Protein AF-A0A6H0CYT3-F1 (afdb_monomer_lite)

Structure (mmCIF, N/CA/C/O backbone):
data_AF-A0A6H0CYT3-F1
#
_entry.id   AF-A0A6H0CYT3-F1
#
loop_
_atom_site.group_PDB
_atom_site.id
_atom_site.type_symbol
_atom_site.label_atom_id
_atom_site.label_alt_id
_atom_site.label_comp_id
_atom_site.label_asym_id
_atom_site.label_entity_id
_atom_site.label_seq_id
_atom_site.pdbx_PDB_ins_code
_atom_site.Cartn_x
_atom_site.Cartn_y
_atom_site.Cartn_z
_atom_site.occupancy
_atom_site.B_iso_or_equiv
_atom_site.auth_seq_id
_atom_site.auth_comp_id
_atom_site.auth_asym_id
_atom_site.auth_atom_id
_atom_site.pdbx_PDB_model_num
ATOM 1 N N . MET A 1 1 ? -13.710 3.608 -1.129 1.00 55.31 1 MET A N 1
ATOM 2 C CA . MET A 1 1 ? -13.746 2.704 0.047 1.00 55.31 1 MET A CA 1
ATOM 3 C C . MET A 1 1 ? -13.601 3.454 1.363 1.00 55.31 1 MET A C 1
ATOM 5 O O . MET A 1 1 ? -14.484 3.293 2.189 1.00 55.31 1 MET A O 1
ATOM 9 N N . VAL A 1 2 ? -12.588 4.317 1.539 1.00 69.56 2 VAL A N 1
ATOM 10 C CA . VAL A 1 2 ? -12.391 5.104 2.779 1.00 69.56 2 VAL A CA 1
ATOM 11 C C . VAL A 1 2 ? -13.667 5.813 3.247 1.00 69.56 2 VAL A C 1
ATOM 13 O O . VAL A 1 2 ? -14.073 5.599 4.375 1.00 69.56 2 VAL A O 1
ATOM 16 N N . ALA A 1 3 ? -14.375 6.535 2.371 1.00 69.88 3 ALA A N 1
ATOM 17 C CA . ALA A 1 3 ? -15.603 7.249 2.747 1.00 69.88 3 ALA A CA 1
ATOM 18 C C . ALA A 1 3 ? -16.726 6.340 3.290 1.00 69.88 3 ALA A C 1
ATOM 20 O O . ALA A 1 3 ? -17.412 6.711 4.235 1.00 69.88 3 ALA A O 1
ATOM 21 N N . ILE A 1 4 ? -16.886 5.132 2.737 1.00 75.44 4 ILE A N 1
ATOM 22 C CA . ILE A 1 4 ? -17.900 4.164 3.193 1.00 75.44 4 ILE A CA 1
ATOM 23 C C . ILE A 1 4 ? -17.528 3.638 4.582 1.00 75.44 4 ILE A C 1
ATOM 25 O O . ILE A 1 4 ? -18.378 3.555 5.464 1.00 75.44 4 ILE A O 1
ATOM 29 N N . VAL A 1 5 ? -16.242 3.343 4.790 1.00 79.88 5 VAL A N 1
ATOM 30 C CA . VAL A 1 5 ? -15.712 2.904 6.087 1.00 79.88 5 VAL A CA 1
ATOM 31 C C . VAL A 1 5 ? -15.861 4.014 7.127 1.00 79.88 5 VAL A C 1
ATOM 33 O O . VAL A 1 5 ? -16.352 3.760 8.223 1.00 79.88 5 VAL A O 1
ATOM 36 N N . THR A 1 6 ? -15.519 5.256 6.782 1.00 79.31 6 THR A N 1
ATOM 37 C CA . THR A 1 6 ? -15.677 6.409 7.675 1.00 79.31 6 THR A CA 1
ATOM 38 C C . THR A 1 6 ? -17.146 6.632 8.038 1.00 79.31 6 THR A C 1
ATOM 40 O O . THR A 1 6 ? -17.454 6.787 9.217 1.00 79.31 6 THR A O 1
ATOM 43 N N . CYS A 1 7 ? -18.068 6.570 7.070 1.00 77.69 7 CYS A N 1
ATOM 44 C CA . CYS A 1 7 ? -19.504 6.676 7.339 1.00 77.69 7 CYS A CA 1
ATOM 45 C C . CYS A 1 7 ? -20.007 5.569 8.275 1.00 77.69 7 CYS A C 1
ATOM 47 O O . CYS A 1 7 ? -20.756 5.861 9.205 1.00 77.69 7 CYS A O 1
ATOM 49 N N . ALA A 1 8 ? -19.576 4.320 8.073 1.00 81.00 8 ALA A N 1
ATOM 50 C CA . ALA A 1 8 ? -19.966 3.205 8.933 1.00 81.00 8 ALA A CA 1
ATOM 51 C C . ALA A 1 8 ? -19.449 3.379 10.371 1.00 81.00 8 ALA A C 1
ATOM 53 O O . ALA A 1 8 ? -20.207 3.205 11.323 1.00 81.00 8 ALA A O 1
ATOM 54 N N . VAL A 1 9 ? -18.187 3.790 10.538 1.00 84.25 9 VAL A N 1
ATOM 55 C CA . VAL A 1 9 ? -17.591 4.047 11.860 1.00 84.25 9 VAL A CA 1
ATOM 56 C C . VAL A 1 9 ? -18.329 5.172 12.588 1.00 84.25 9 VAL A C 1
ATOM 58 O O . VAL A 1 9 ? -18.674 5.015 13.759 1.00 84.25 9 VAL A O 1
ATOM 61 N N . VAL A 1 10 ? -18.630 6.280 11.902 1.00 85.75 10 VAL A N 1
ATOM 62 C CA . VAL A 1 10 ? -19.372 7.408 12.489 1.00 85.75 10 VAL A CA 1
ATOM 63 C C . VAL A 1 10 ? -20.793 6.994 12.886 1.00 85.75 10 VAL A C 1
ATOM 65 O O . VAL A 1 10 ? -21.238 7.344 13.977 1.00 85.75 10 VAL A O 1
ATOM 68 N N . ALA A 1 11 ? -21.486 6.208 12.056 1.00 80.06 11 ALA A N 1
ATOM 69 C CA . ALA A 1 11 ? -22.830 5.715 12.364 1.00 80.06 11 ALA A CA 1
ATOM 70 C C . ALA A 1 11 ? -22.845 4.792 13.596 1.00 80.06 11 ALA A C 1
ATOM 72 O O . ALA A 1 11 ? -23.700 4.944 14.470 1.00 80.06 11 ALA A O 1
ATOM 73 N N . ILE A 1 12 ? -21.871 3.882 13.703 1.00 84.25 12 ILE A N 1
ATOM 74 C CA . ILE A 1 12 ? -21.729 2.974 14.851 1.00 84.25 12 ILE A CA 1
ATOM 75 C C . ILE A 1 12 ? -21.418 3.761 16.130 1.00 84.25 12 ILE A C 1
ATOM 77 O O . ILE A 1 12 ? -22.047 3.527 17.162 1.00 84.25 12 ILE A O 1
ATOM 81 N N . LEU A 1 13 ? -20.488 4.719 16.068 1.00 80.25 13 LEU A N 1
ATOM 82 C CA . LEU A 1 13 ? -20.148 5.576 17.208 1.00 80.25 13 LEU A CA 1
ATOM 83 C C . LEU A 1 13 ? -21.346 6.420 17.656 1.00 80.25 13 LEU A C 1
ATOM 85 O O . LEU A 1 13 ? -21.613 6.495 18.852 1.00 80.25 13 LEU A O 1
ATOM 89 N N . GLY A 1 14 ? -22.094 7.002 16.714 1.00 80.06 14 GLY A N 1
ATOM 90 C CA . GLY A 1 14 ? -23.303 7.774 17.006 1.00 80.06 14 GLY A CA 1
ATOM 91 C C . GLY A 1 14 ? -24.392 6.932 17.673 1.00 80.06 14 GLY A C 1
ATOM 92 O O . GLY A 1 14 ? -24.968 7.355 18.675 1.00 80.06 14 GLY A O 1
ATOM 93 N N . TRP A 1 15 ? -24.621 5.713 17.176 1.00 79.44 15 TRP A N 1
ATOM 94 C CA . TRP A 1 15 ? -25.566 4.766 17.775 1.00 79.44 15 TRP A CA 1
ATOM 95 C C . TRP A 1 15 ? -25.163 4.373 19.201 1.00 79.44 15 TRP A C 1
ATOM 97 O O . TRP A 1 15 ? -25.980 4.425 20.121 1.00 79.44 15 TRP A O 1
ATOM 107 N N . LEU A 1 16 ? -23.887 4.032 19.408 1.00 75.25 16 LEU A N 1
ATOM 108 C CA . LEU A 1 16 ? -23.353 3.699 20.729 1.00 75.25 16 LEU A CA 1
ATOM 109 C C . LEU A 1 16 ? -23.489 4.869 21.704 1.00 75.25 16 LEU A C 1
ATOM 111 O O . LEU A 1 16 ? -23.847 4.649 22.857 1.00 75.25 16 LEU A O 1
ATOM 115 N N . PHE A 1 17 ? -23.248 6.102 21.250 1.00 73.31 17 PHE A N 1
ATOM 116 C CA . PHE A 1 17 ? -23.384 7.293 22.084 1.00 73.31 17 PHE A CA 1
ATOM 117 C C . PHE A 1 17 ? -24.845 7.543 22.477 1.00 73.31 17 PHE A C 1
ATOM 119 O O . PHE A 1 17 ? -25.123 7.775 23.652 1.00 73.31 17 PHE A O 1
ATOM 126 N N . ALA A 1 18 ? -25.781 7.409 21.532 1.00 69.88 18 ALA A N 1
ATOM 127 C CA . ALA A 1 18 ? -27.215 7.553 21.788 1.00 69.88 18 ALA A CA 1
ATOM 128 C C . ALA A 1 18 ? -27.730 6.524 22.811 1.00 69.88 18 ALA A C 1
ATOM 130 O O . ALA A 1 18 ? -28.485 6.874 23.715 1.00 69.88 18 ALA A O 1
ATOM 131 N N . VAL A 1 19 ? -27.263 5.275 22.718 1.00 65.31 19 VAL A N 1
ATOM 132 C CA . VAL A 1 19 ? -27.613 4.198 23.658 1.00 65.31 19 VAL A CA 1
ATOM 133 C C . VAL A 1 19 ? -26.871 4.331 25.000 1.00 65.31 19 VAL A C 1
ATOM 135 O O . VAL A 1 19 ? -27.371 3.856 26.020 1.00 65.31 19 VAL A O 1
ATOM 138 N N . SER A 1 20 ? -25.691 4.966 25.045 1.00 60.72 20 SER A N 1
ATOM 139 C CA . SER A 1 20 ? -24.893 5.148 26.275 1.00 60.72 20 SER A CA 1
ATOM 140 C C . SER A 1 20 ? -25.315 6.302 27.166 1.00 60.72 20 SER A C 1
ATOM 142 O O . SER A 1 20 ? -25.083 6.223 28.368 1.00 60.72 20 SER A O 1
ATOM 144 N N . GLN A 1 21 ? -25.954 7.340 26.628 1.00 61.41 21 GLN A N 1
ATOM 145 C CA . GLN A 1 21 ? -26.418 8.476 27.436 1.00 61.41 21 GLN A CA 1
ATOM 146 C C . GLN A 1 21 ? -27.512 8.101 28.461 1.00 61.41 21 GLN A C 1
ATOM 148 O O . GLN A 1 21 ? -27.843 8.926 29.305 1.00 61.41 21 GLN A O 1
ATOM 153 N N . TRP A 1 22 ? -28.053 6.876 28.418 1.00 52.84 22 TRP A N 1
ATOM 154 C CA . TRP A 1 22 ? -29.138 6.424 29.298 1.00 52.84 22 TRP A CA 1
ATOM 155 C C . TRP A 1 22 ? -28.701 5.643 30.556 1.00 52.84 22 TRP A C 1
ATOM 157 O O . TRP A 1 22 ? -29.447 5.648 31.529 1.00 52.84 22 TRP A O 1
ATOM 167 N N . GLU A 1 23 ? -27.499 5.048 30.617 1.00 54.59 23 GLU A N 1
ATOM 168 C CA . GLU A 1 23 ? -27.144 4.125 31.717 1.00 54.59 23 GLU A CA 1
ATOM 169 C C . GLU A 1 23 ? -25.744 4.374 32.322 1.00 54.59 23 GLU A C 1
ATOM 171 O O . GLU A 1 23 ? -24.702 4.136 31.704 1.00 54.59 23 GLU A O 1
ATOM 176 N N . THR A 1 24 ? -25.739 4.828 33.575 1.00 57.78 24 THR A N 1
ATOM 177 C CA . THR A 1 24 ? -24.603 5.306 34.382 1.00 57.78 24 THR A CA 1
ATOM 178 C C . THR A 1 24 ? -23.645 4.200 34.895 1.00 57.78 24 THR A C 1
ATOM 180 O O . THR A 1 24 ? -24.039 3.080 35.211 1.00 57.78 24 THR A O 1
ATOM 183 N N . ALA A 1 25 ? -22.365 4.571 35.056 1.00 47.56 25 ALA A N 1
ATOM 184 C CA . ALA A 1 25 ? -21.282 3.985 35.878 1.00 47.56 25 ALA A CA 1
ATOM 185 C C . ALA A 1 25 ? -20.743 2.558 35.602 1.00 47.56 25 ALA A C 1
ATOM 187 O O . ALA A 1 25 ? -19.529 2.414 35.473 1.00 47.56 25 ALA A O 1
ATOM 188 N N . SER A 1 26 ? -21.557 1.504 35.472 1.00 54.06 26 SER A N 1
ATOM 189 C CA . SER A 1 26 ? -21.027 0.126 35.272 1.00 54.06 26 SER A CA 1
ATOM 190 C C . SER A 1 26 ? -20.545 -0.155 33.839 1.00 54.06 26 SER A C 1
ATOM 192 O O . SER A 1 26 ? -19.919 -1.175 33.553 1.00 54.06 26 SER A O 1
ATOM 194 N N . ARG A 1 27 ? -20.815 0.772 32.917 1.00 55.53 27 ARG A N 1
ATOM 195 C CA . ARG A 1 27 ? -20.645 0.572 31.475 1.00 55.53 27 ARG A CA 1
ATOM 196 C C . ARG A 1 27 ? -19.250 0.868 30.942 1.00 55.53 27 ARG A C 1
ATOM 198 O O . ARG A 1 27 ? -18.974 0.518 29.802 1.00 55.53 27 ARG A O 1
ATOM 205 N N . ILE A 1 28 ? -18.362 1.479 31.728 1.00 58.53 28 ILE A N 1
ATOM 206 C CA . ILE A 1 28 ? -17.025 1.877 31.252 1.00 58.53 28 ILE A CA 1
ATOM 207 C C . ILE A 1 28 ? -16.210 0.650 30.824 1.00 58.53 28 ILE A C 1
ATOM 209 O O . ILE A 1 28 ? -15.587 0.673 29.766 1.00 58.53 28 ILE A O 1
ATOM 213 N N . ALA A 1 29 ? -16.280 -0.446 31.587 1.00 59.56 29 ALA A N 1
ATOM 214 C CA . ALA A 1 29 ? -15.615 -1.698 31.230 1.00 59.56 29 ALA A CA 1
ATOM 215 C C . ALA A 1 29 ? -16.191 -2.297 29.934 1.00 59.56 29 ALA A C 1
ATOM 217 O O . ALA A 1 29 ? -15.443 -2.687 29.041 1.00 59.56 29 ALA A O 1
ATOM 218 N N . THR A 1 30 ? -17.518 -2.296 29.785 1.00 67.44 30 THR A N 1
ATOM 219 C CA . THR A 1 30 ? -18.198 -2.796 28.580 1.00 67.44 30 THR A CA 1
ATOM 220 C C . THR A 1 30 ? -17.873 -1.953 27.346 1.00 67.44 30 THR A C 1
ATOM 222 O O . THR A 1 30 ? -17.623 -2.497 26.272 1.00 67.44 30 THR A O 1
ATOM 225 N N . VAL A 1 31 ? -17.825 -0.628 27.496 1.00 66.88 31 VAL A N 1
ATOM 226 C CA . VAL A 1 31 ? -17.466 0.310 26.425 1.00 66.88 31 VAL A CA 1
ATOM 227 C C . VAL A 1 31 ? -15.994 0.152 26.038 1.00 66.88 31 VAL A C 1
ATOM 229 O O . VAL A 1 31 ? -15.680 0.154 24.849 1.00 66.88 31 VAL A O 1
ATOM 232 N N . ALA A 1 32 ? -15.099 -0.061 27.006 1.00 68.50 32 ALA A N 1
ATOM 233 C CA . ALA A 1 32 ? -13.688 -0.330 26.742 1.00 68.50 32 ALA A CA 1
ATOM 234 C C . ALA A 1 32 ? -13.486 -1.646 25.971 1.00 68.50 32 ALA A C 1
ATOM 236 O O . ALA A 1 32 ? -12.748 -1.667 24.986 1.00 68.50 32 ALA A O 1
ATOM 237 N N . SER A 1 33 ? -14.182 -2.726 26.347 1.00 70.38 33 SER A N 1
ATOM 238 C CA . SER A 1 33 ? -14.141 -3.993 25.601 1.00 70.38 33 SER A CA 1
ATOM 239 C C . SER A 1 33 ? -14.733 -3.863 24.196 1.00 70.38 33 SER A C 1
ATOM 241 O O . SER A 1 33 ? -14.186 -4.428 23.250 1.00 70.38 33 SER A O 1
ATOM 243 N N . ALA A 1 34 ? -15.807 -3.085 24.034 1.00 73.31 34 ALA A N 1
ATOM 244 C CA . ALA A 1 34 ? -16.386 -2.808 22.723 1.00 73.31 34 ALA A CA 1
ATOM 245 C C . ALA A 1 34 ? -15.410 -2.028 21.823 1.00 73.31 34 ALA A C 1
ATOM 247 O O . ALA A 1 34 ? -15.207 -2.403 20.669 1.00 73.31 34 ALA A O 1
ATOM 248 N N . LEU A 1 35 ? -14.746 -0.996 22.356 1.00 74.69 35 LEU A N 1
ATOM 249 C CA . LEU A 1 35 ? -13.708 -0.240 21.645 1.00 74.69 35 LEU A CA 1
ATOM 250 C C . LEU A 1 35 ? -12.512 -1.117 21.268 1.00 74.69 35 LEU A C 1
ATOM 252 O O . LEU A 1 35 ? -12.029 -1.029 20.141 1.00 74.69 35 LEU A O 1
ATOM 256 N N . ALA A 1 36 ? -12.068 -1.991 22.174 1.00 77.06 36 ALA A N 1
ATOM 257 C CA . ALA A 1 36 ? -11.001 -2.946 21.892 1.00 77.06 36 ALA A CA 1
ATOM 258 C C . ALA A 1 36 ? -11.391 -3.913 20.761 1.00 77.06 36 ALA A C 1
ATOM 260 O O . ALA A 1 36 ? -10.581 -4.174 19.874 1.00 77.06 36 ALA A O 1
ATOM 261 N N . GLY A 1 37 ? -12.643 -4.383 20.742 1.00 79.69 37 GLY A N 1
ATOM 262 C CA . GLY A 1 37 ? -13.176 -5.204 19.655 1.00 79.69 37 GLY A CA 1
ATOM 263 C C . GLY A 1 37 ? -13.185 -4.470 18.312 1.00 79.69 37 GLY A C 1
ATOM 264 O O . GLY A 1 37 ? -12.713 -5.007 17.313 1.00 79.69 37 GLY A O 1
ATOM 265 N N . VAL A 1 38 ? -13.644 -3.215 18.286 1.00 79.62 38 VAL A N 1
ATOM 266 C CA . VAL A 1 38 ? -13.640 -2.388 17.066 1.00 79.62 38 VAL A CA 1
ATOM 267 C C . VAL A 1 38 ? -12.214 -2.115 16.587 1.00 79.62 38 VAL A C 1
ATOM 269 O O . VAL A 1 38 ? -11.945 -2.216 15.391 1.00 79.62 38 VAL A O 1
ATOM 272 N N . ALA A 1 39 ? -11.286 -1.823 17.500 1.00 78.00 39 ALA A N 1
ATOM 273 C CA . ALA A 1 39 ? -9.877 -1.640 17.172 1.00 78.00 39 ALA A CA 1
ATOM 274 C C . ALA A 1 39 ? -9.261 -2.923 16.597 1.00 78.00 39 ALA A C 1
ATOM 276 O O . ALA A 1 39 ? -8.578 -2.860 15.578 1.00 78.00 39 ALA A O 1
ATOM 277 N N . ALA A 1 40 ? -9.551 -4.089 17.183 1.00 78.69 40 ALA A N 1
ATOM 278 C CA . ALA A 1 40 ? -9.078 -5.375 16.676 1.00 78.69 40 ALA A CA 1
ATOM 279 C C . ALA A 1 40 ? -9.619 -5.674 15.269 1.00 78.69 40 ALA A C 1
ATOM 281 O O . ALA A 1 40 ? -8.859 -6.099 14.401 1.00 78.69 40 ALA A O 1
ATOM 282 N N . VAL A 1 41 ? -10.900 -5.393 15.010 1.00 83.62 41 VAL A N 1
ATOM 283 C CA . VAL A 1 41 ? -11.492 -5.523 13.668 1.00 83.62 41 VAL A CA 1
ATOM 284 C C . VAL A 1 41 ? -10.850 -4.537 12.691 1.00 83.62 41 VAL A C 1
ATOM 286 O O . VAL A 1 41 ? -10.495 -4.924 11.581 1.00 83.62 41 VAL A O 1
ATOM 289 N N . GLY A 1 42 ? -10.639 -3.285 13.104 1.00 78.75 42 GLY A N 1
ATOM 290 C CA . GLY A 1 42 ? -9.962 -2.272 12.294 1.00 78.75 42 GLY A CA 1
ATOM 291 C C . GLY A 1 42 ? -8.537 -2.683 11.916 1.00 78.75 42 GLY A C 1
ATOM 292 O O . GLY A 1 42 ? -8.169 -2.596 10.746 1.00 78.75 42 GLY A O 1
ATOM 293 N N . ILE A 1 43 ? -7.766 -3.199 12.877 1.00 79.88 43 ILE A N 1
ATOM 294 C CA . ILE A 1 43 ? -6.413 -3.727 12.651 1.00 79.88 43 ILE A CA 1
ATOM 295 C C . ILE A 1 43 ? -6.459 -4.968 11.758 1.00 79.88 43 ILE A C 1
ATOM 297 O O . ILE A 1 43 ? -5.645 -5.080 10.848 1.00 79.88 43 ILE A O 1
ATOM 301 N N . GLY A 1 44 ? -7.418 -5.874 11.967 1.00 83.38 44 GLY A N 1
ATOM 302 C CA . GLY A 1 44 ? -7.586 -7.068 11.139 1.00 83.38 44 GLY A CA 1
ATOM 303 C C . GLY A 1 44 ? -7.874 -6.726 9.677 1.00 83.38 44 GLY A C 1
ATOM 304 O O . GLY A 1 44 ? -7.254 -7.287 8.778 1.00 83.38 44 GLY A O 1
ATOM 305 N N . ILE A 1 45 ? -8.752 -5.750 9.434 1.00 80.19 45 ILE A N 1
ATOM 306 C CA . ILE A 1 45 ? -9.041 -5.247 8.084 1.00 80.19 45 ILE A CA 1
ATOM 307 C C . ILE A 1 45 ? -7.813 -4.543 7.497 1.00 80.19 45 ILE A C 1
ATOM 309 O O . ILE A 1 45 ? -7.485 -4.767 6.335 1.00 80.19 45 ILE A O 1
ATOM 313 N N . TRP A 1 46 ? -7.118 -3.718 8.284 1.00 76.06 46 TRP A N 1
ATOM 314 C CA . TRP A 1 46 ? -5.907 -3.030 7.833 1.00 76.06 46 TRP A CA 1
ATOM 315 C C . TRP A 1 46 ? -4.796 -4.017 7.449 1.00 76.06 46 TRP A C 1
ATOM 317 O O . TRP A 1 46 ? -4.177 -3.862 6.402 1.00 76.06 46 TRP A O 1
ATOM 327 N N . ALA A 1 47 ? -4.606 -5.077 8.238 1.00 76.69 47 ALA A N 1
ATOM 328 C CA . ALA A 1 47 ? -3.643 -6.141 7.967 1.00 76.69 47 ALA A CA 1
ATOM 329 C C . ALA A 1 47 ? -4.026 -7.008 6.756 1.00 76.69 47 ALA A C 1
ATOM 331 O O . ALA A 1 47 ? -3.150 -7.543 6.081 1.00 76.69 47 ALA A O 1
ATOM 332 N N . ALA A 1 48 ? -5.321 -7.146 6.469 1.00 76.38 48 ALA A N 1
ATOM 333 C CA . ALA A 1 48 ? -5.812 -7.906 5.324 1.00 76.38 48 ALA A CA 1
ATOM 334 C C . ALA A 1 48 ? -5.728 -7.135 3.993 1.00 76.38 48 ALA A C 1
ATOM 336 O O . ALA A 1 48 ? -5.905 -7.738 2.934 1.00 76.38 48 ALA A O 1
ATOM 337 N N . LEU A 1 49 ? -5.480 -5.819 4.016 1.00 76.19 49 LEU A N 1
ATOM 338 C CA . LEU A 1 4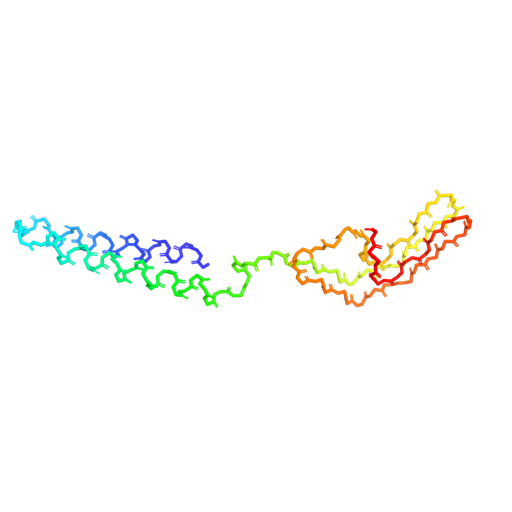9 ? -5.384 -5.013 2.801 1.00 76.19 49 LEU A CA 1
ATOM 339 C C . LEU A 1 49 ? -4.013 -5.194 2.118 1.00 76.19 49 LEU A C 1
ATOM 341 O O . LEU A 1 49 ? -2.982 -4.830 2.694 1.00 76.19 49 LEU A O 1
ATOM 345 N N . PRO A 1 50 ? -3.975 -5.677 0.859 1.00 58.72 50 PRO A N 1
ATOM 346 C CA . PRO A 1 50 ? -2.745 -5.710 0.084 1.00 58.72 50 PRO A CA 1
ATOM 347 C C . PRO A 1 50 ? -2.293 -4.273 -0.210 1.00 58.72 50 PRO A C 1
ATOM 349 O O . PRO A 1 50 ? -3.018 -3.503 -0.837 1.00 58.72 50 PRO A O 1
ATOM 352 N N . GLY A 1 51 ? -1.102 -3.907 0.270 1.00 61.09 51 GLY A N 1
ATOM 353 C CA . GLY A 1 51 ? -0.513 -2.570 0.106 1.00 61.09 51 GLY A CA 1
ATOM 354 C C . GLY A 1 51 ? -0.442 -1.717 1.378 1.00 61.09 51 GLY A C 1
ATOM 355 O O . GLY A 1 51 ? 0.067 -0.601 1.319 1.00 61.09 51 GLY A O 1
ATOM 356 N N . ALA A 1 52 ? -0.898 -2.224 2.532 1.00 58.72 52 ALA A N 1
ATOM 357 C CA . ALA A 1 52 ? -0.767 -1.526 3.819 1.00 58.72 52 ALA A CA 1
ATOM 358 C C . ALA A 1 52 ? 0.690 -1.433 4.331 1.00 58.72 52 ALA A C 1
ATOM 360 O O . ALA A 1 52 ? 0.998 -0.602 5.184 1.00 58.72 52 ALA A O 1
ATOM 361 N N . GLY A 1 53 ? 1.605 -2.235 3.777 1.00 59.38 53 GLY A N 1
ATOM 362 C CA . GLY A 1 53 ? 3.038 -2.180 4.048 1.00 59.38 53 GLY A CA 1
ATOM 363 C C . GLY A 1 53 ? 3.830 -2.264 2.747 1.00 59.38 53 GLY A C 1
ATOM 364 O O . GLY A 1 53 ? 3.629 -3.190 1.972 1.00 59.38 53 GLY A O 1
ATOM 365 N N . GLN A 1 54 ? 4.725 -1.295 2.541 1.00 63.47 54 GLN A N 1
ATOM 366 C CA . GLN A 1 54 ? 5.672 -1.175 1.423 1.00 63.47 54 GLN A CA 1
ATOM 367 C C . GLN A 1 54 ? 5.038 -0.873 0.055 1.00 63.47 54 GLN A C 1
ATOM 369 O O . GLN A 1 54 ? 4.559 -1.745 -0.664 1.00 63.47 54 GLN A O 1
ATOM 374 N N . GLY A 1 55 ? 5.119 0.402 -0.342 1.00 65.31 55 GLY A N 1
ATOM 375 C CA . GLY A 1 55 ? 4.861 0.820 -1.716 1.00 65.31 55 GLY A CA 1
ATOM 376 C C . GLY A 1 55 ? 5.789 0.077 -2.678 1.00 65.31 55 GLY A C 1
ATOM 377 O O . GLY A 1 55 ? 7.010 0.208 -2.602 1.00 65.31 55 GLY A O 1
ATOM 378 N N . GLY A 1 56 ? 5.207 -0.739 -3.553 1.00 73.50 56 GLY A N 1
ATOM 379 C CA . GLY A 1 56 ? 5.921 -1.368 -4.656 1.00 73.50 56 GLY A CA 1
ATOM 380 C C . GLY A 1 56 ? 6.136 -0.377 -5.796 1.00 73.50 56 GLY A C 1
ATOM 381 O O . GLY A 1 56 ? 5.318 0.517 -6.016 1.00 73.50 56 GLY A O 1
ATOM 382 N N . ILE A 1 57 ? 7.232 -0.537 -6.532 1.00 78.00 57 ILE A N 1
ATOM 383 C CA . ILE A 1 57 ? 7.493 0.247 -7.742 1.00 78.00 57 ILE A CA 1
ATOM 384 C C . ILE A 1 57 ? 7.070 -0.613 -8.928 1.00 78.00 57 ILE A C 1
ATOM 386 O O . ILE A 1 57 ? 7.629 -1.686 -9.149 1.00 78.00 57 ILE A O 1
ATOM 390 N N . ALA A 1 58 ? 6.069 -0.153 -9.675 1.00 83.69 58 ALA A N 1
ATOM 391 C CA . ALA A 1 58 ? 5.615 -0.807 -10.894 1.00 83.69 58 ALA A CA 1
ATOM 392 C C . ALA A 1 58 ? 6.007 0.043 -12.105 1.00 83.69 58 ALA A C 1
ATOM 394 O O . ALA A 1 58 ? 5.517 1.161 -12.262 1.00 83.69 58 ALA A O 1
ATOM 395 N N . VAL A 1 59 ? 6.873 -0.499 -12.959 1.00 81.88 59 VAL A N 1
ATOM 396 C CA . VAL A 1 59 ? 7.248 0.105 -14.240 1.00 81.88 59 VAL A CA 1
ATOM 397 C C . VAL A 1 59 ? 6.666 -0.756 -15.351 1.00 81.88 59 VAL A C 1
ATOM 399 O O . VAL A 1 59 ? 6.959 -1.949 -15.434 1.00 81.88 59 VAL A O 1
ATOM 402 N N . ARG A 1 60 ? 5.794 -0.165 -16.168 1.00 87.31 60 ARG A N 1
ATOM 403 C CA . ARG A 1 60 ? 5.082 -0.859 -17.244 1.00 87.31 60 ARG A CA 1
ATOM 404 C C . ARG A 1 60 ? 5.102 -0.032 -18.518 1.00 87.31 60 ARG A C 1
ATOM 406 O O . ARG A 1 60 ? 5.108 1.193 -18.435 1.00 87.31 60 ARG A O 1
ATOM 413 N N . ASP A 1 61 ? 5.074 -0.709 -19.662 1.00 85.69 61 ASP A N 1
ATOM 414 C CA . ASP A 1 61 ? 4.881 -0.088 -20.981 1.00 85.69 61 ASP A CA 1
ATOM 415 C C . ASP A 1 61 ? 5.913 1.007 -21.293 1.00 85.69 61 ASP A C 1
ATOM 417 O O . ASP A 1 61 ? 5.577 2.077 -21.807 1.00 85.69 61 ASP A O 1
ATOM 421 N N . THR A 1 62 ? 7.186 0.769 -20.965 1.00 81.94 62 THR A N 1
ATOM 422 C CA . THR A 1 62 ? 8.224 1.751 -21.291 1.00 81.94 62 THR A CA 1
ATOM 423 C C . THR A 1 62 ? 8.548 1.681 -22.775 1.00 81.94 62 THR A C 1
ATOM 425 O O . THR A 1 62 ? 8.717 0.608 -23.348 1.00 81.94 62 THR A O 1
ATOM 428 N N . SER A 1 63 ? 8.644 2.844 -23.413 1.00 83.38 63 SER A N 1
ATOM 429 C CA . SER A 1 63 ? 9.070 2.942 -24.809 1.00 83.38 63 SER A CA 1
ATOM 430 C C . SER A 1 63 ? 10.596 2.875 -24.927 1.00 83.38 63 SER A C 1
ATOM 432 O O . SER A 1 63 ? 11.314 2.744 -23.931 1.00 83.38 63 SER A O 1
ATOM 434 N N . SER A 1 64 ? 11.114 2.952 -26.148 1.00 83.44 64 SER A N 1
ATOM 435 C CA . SER A 1 64 ? 12.551 2.956 -26.397 1.00 83.44 64 SER A CA 1
ATOM 436 C C . SER A 1 64 ? 13.227 4.207 -25.824 1.00 83.44 64 SER A C 1
ATOM 438 O O . SER A 1 64 ? 12.775 5.324 -26.083 1.00 83.44 64 SER A O 1
ATOM 440 N N . ALA A 1 65 ? 14.328 4.027 -25.095 1.00 82.38 65 ALA A N 1
ATOM 441 C CA . ALA A 1 65 ? 15.169 5.110 -24.591 1.00 82.38 65 ALA A CA 1
ATOM 442 C C . ALA A 1 65 ? 16.493 5.126 -25.364 1.00 82.38 65 ALA A C 1
ATOM 444 O O . ALA A 1 65 ? 17.156 4.094 -25.456 1.00 82.38 65 ALA A O 1
ATOM 445 N N . ARG A 1 66 ? 16.894 6.283 -25.906 1.00 85.00 66 ARG A N 1
ATOM 446 C CA . ARG A 1 66 ? 18.154 6.423 -26.647 1.00 85.00 66 ARG A CA 1
ATOM 447 C C . ARG A 1 66 ? 18.954 7.628 -26.160 1.00 85.00 66 ARG A C 1
ATOM 449 O O . ARG A 1 66 ? 18.397 8.712 -26.012 1.00 85.00 66 ARG A O 1
ATOM 456 N N . THR A 1 67 ? 20.253 7.442 -25.949 1.00 83.69 67 THR A N 1
ATOM 457 C CA . THR A 1 67 ? 21.213 8.516 -25.649 1.00 83.69 67 THR A CA 1
ATOM 458 C C . THR A 1 67 ? 22.378 8.467 -26.632 1.00 83.69 67 THR A C 1
ATOM 460 O O . THR A 1 67 ? 22.834 7.387 -26.998 1.00 83.69 67 THR A O 1
ATOM 463 N N . THR A 1 68 ? 22.838 9.633 -27.082 1.00 80.75 68 THR A N 1
ATOM 464 C CA . THR A 1 68 ? 23.923 9.794 -28.071 1.00 80.75 68 THR A CA 1
ATOM 465 C C . THR A 1 68 ? 25.158 10.495 -27.497 1.00 80.75 68 THR A C 1
ATOM 467 O O . THR A 1 68 ? 26.044 10.896 -28.247 1.00 80.75 68 THR A O 1
ATOM 470 N N . GLY A 1 69 ? 25.191 10.716 -26.183 1.00 77.94 69 GLY A N 1
ATOM 471 C CA . GLY A 1 69 ? 26.274 11.395 -25.473 1.00 77.94 69 GLY A CA 1
ATOM 472 C C . GLY A 1 69 ? 26.588 10.713 -24.137 1.00 77.94 69 GLY A C 1
ATOM 473 O O . GLY A 1 69 ? 26.042 9.643 -23.856 1.00 77.94 69 GLY A O 1
ATOM 474 N N . PRO A 1 70 ? 27.453 11.311 -23.298 1.00 73.62 70 PRO A N 1
ATOM 475 C CA . PRO A 1 70 ? 27.753 10.765 -21.979 1.00 73.62 70 PRO A CA 1
ATOM 476 C C . PRO A 1 70 ? 26.496 10.821 -21.095 1.00 73.62 70 PRO A C 1
ATOM 478 O O . PRO A 1 70 ? 26.037 11.896 -20.711 1.00 73.62 70 PRO A O 1
ATOM 481 N N . GLY A 1 71 ? 25.910 9.658 -20.811 1.00 78.62 71 GLY A N 1
ATOM 482 C CA . GLY A 1 71 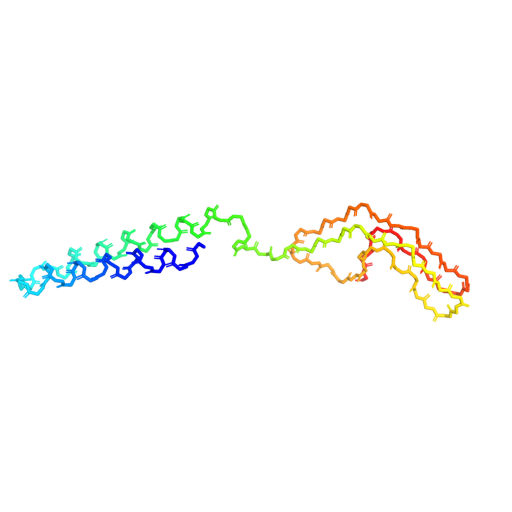? 24.708 9.512 -19.988 1.00 78.62 71 GLY A CA 1
ATOM 483 C C . GLY A 1 71 ? 24.058 8.140 -20.156 1.00 78.62 71 GLY A C 1
ATOM 484 O O . GLY A 1 71 ? 24.309 7.458 -21.143 1.00 78.62 71 GLY A O 1
ATOM 485 N N . ASP A 1 72 ? 23.221 7.731 -19.204 1.00 84.50 72 ASP A N 1
ATOM 486 C CA . ASP A 1 72 ? 22.541 6.431 -19.244 1.00 84.50 72 ASP A CA 1
ATOM 487 C C . ASP A 1 72 ? 21.221 6.522 -20.033 1.00 84.50 72 ASP A C 1
ATOM 489 O O . ASP A 1 72 ? 20.394 7.401 -19.778 1.00 84.50 72 ASP A O 1
ATOM 493 N N . ALA A 1 73 ? 20.981 5.587 -20.954 1.00 85.81 73 ALA A N 1
ATOM 494 C CA . ALA A 1 73 ? 19.665 5.363 -21.550 1.00 85.81 73 ALA A CA 1
ATOM 495 C C . ALA A 1 73 ? 18.931 4.293 -20.742 1.00 85.81 73 ALA A C 1
ATOM 497 O O . ALA A 1 73 ? 19.333 3.132 -20.744 1.00 85.81 73 ALA A O 1
ATOM 498 N N . VAL A 1 74 ? 17.844 4.670 -20.066 1.00 83.25 74 VAL A N 1
ATOM 499 C CA . VAL A 1 74 ? 17.082 3.756 -19.205 1.00 83.25 74 VAL A CA 1
ATOM 500 C C . VAL A 1 74 ? 15.657 3.594 -19.732 1.00 83.25 74 VAL A C 1
ATOM 502 O O . VAL A 1 74 ? 14.865 4.532 -19.695 1.00 83.25 74 VAL A O 1
ATOM 505 N N . SER A 1 75 ? 15.319 2.387 -20.190 1.00 84.56 75 SER A N 1
ATOM 506 C CA . SER A 1 75 ? 13.949 1.942 -20.463 1.00 84.56 75 SER A CA 1
ATOM 507 C C . SER A 1 75 ? 13.547 0.887 -19.429 1.00 84.56 75 SER A C 1
ATOM 509 O O . SER A 1 75 ? 13.759 -0.312 -19.606 1.00 84.56 75 SER A O 1
ATOM 511 N N . GLY A 1 76 ? 13.025 1.341 -18.292 1.00 83.44 76 GLY A N 1
ATOM 512 C CA . GLY A 1 76 ? 12.740 0.485 -17.144 1.00 83.44 76 GLY A CA 1
ATOM 513 C C . GLY A 1 76 ? 12.973 1.213 -15.824 1.00 83.44 76 GLY A C 1
ATOM 514 O O . GLY A 1 76 ? 12.683 2.402 -15.711 1.00 83.44 76 GLY A O 1
ATOM 515 N N . PHE A 1 77 ? 13.499 0.510 -14.824 1.00 82.56 77 PHE A N 1
ATOM 516 C CA . PHE A 1 77 ? 13.835 1.062 -13.515 1.00 82.56 77 PHE A CA 1
ATOM 517 C C . PHE A 1 77 ? 15.351 1.080 -13.287 1.00 82.56 77 PHE A C 1
ATOM 519 O O . PHE A 1 77 ? 16.007 0.040 -13.359 1.00 82.56 77 PHE A O 1
ATOM 526 N N . GLN A 1 78 ? 15.890 2.252 -12.944 1.00 84.38 78 GLN A N 1
ATOM 527 C CA . GLN A 1 78 ? 17.238 2.412 -12.398 1.00 84.38 78 GLN A CA 1
ATOM 528 C C . GLN A 1 78 ? 17.130 3.164 -11.068 1.00 84.38 78 GLN A C 1
ATOM 530 O O . GLN A 1 78 ? 16.631 4.289 -11.029 1.00 84.38 78 GLN A O 1
ATOM 535 N N . GLY A 1 79 ? 17.594 2.566 -9.974 1.00 82.12 79 GLY A N 1
ATOM 536 C CA . GLY A 1 79 ? 17.506 3.199 -8.661 1.00 82.12 79 GLY A CA 1
ATOM 537 C C . GLY A 1 79 ? 18.143 2.384 -7.544 1.00 82.12 79 GLY A C 1
ATOM 538 O O . GLY A 1 79 ? 18.642 1.282 -7.761 1.00 82.12 79 GLY A O 1
ATOM 539 N N . LYS A 1 80 ? 18.120 2.942 -6.330 1.00 76.06 80 LYS A N 1
ATOM 540 C CA . LYS A 1 80 ? 18.520 2.215 -5.120 1.00 76.06 80 LYS A CA 1
ATOM 541 C C . LYS A 1 80 ? 17.498 1.134 -4.792 1.00 76.06 80 LYS A C 1
ATOM 543 O O . LYS A 1 80 ? 16.308 1.305 -5.070 1.00 76.06 80 LYS A O 1
ATOM 548 N N . LYS A 1 81 ? 17.964 0.067 -4.139 1.00 67.31 81 LYS A N 1
ATOM 549 C CA . LYS A 1 81 ? 17.126 -1.035 -3.663 1.00 67.31 81 LYS A CA 1
ATOM 550 C C . LYS A 1 81 ? 15.897 -0.505 -2.926 1.00 67.31 81 LYS A C 1
ATOM 552 O O . LYS A 1 81 ? 16.018 0.108 -1.863 1.00 67.31 81 LYS A O 1
ATOM 557 N N . SER A 1 82 ? 14.718 -0.722 -3.504 1.00 66.88 82 SER A N 1
ATOM 558 C CA . SER A 1 82 ? 13.465 -0.436 -2.812 1.00 66.88 82 SER A CA 1
ATOM 559 C C . SER A 1 82 ? 13.257 -1.485 -1.725 1.00 66.88 82 SER A C 1
ATOM 561 O O . SER A 1 82 ? 13.552 -2.663 -1.924 1.00 66.88 82 SER A O 1
ATOM 563 N N . SER A 1 83 ? 12.736 -1.070 -0.572 1.00 65.44 83 SER A N 1
ATOM 564 C CA . SER A 1 83 ? 12.300 -2.003 0.468 1.00 65.44 83 SER A CA 1
ATOM 565 C C . SER A 1 83 ? 11.002 -2.731 0.092 1.00 65.44 83 SER A C 1
ATOM 567 O O . SER A 1 83 ? 10.613 -3.647 0.810 1.00 65.44 83 SER A O 1
ATOM 569 N N . GLY A 1 84 ? 10.336 -2.337 -1.001 1.00 72.69 84 GLY A N 1
ATOM 570 C CA . GLY A 1 84 ? 9.135 -2.977 -1.542 1.00 72.69 84 GLY A CA 1
ATOM 571 C C . GLY A 1 84 ? 9.378 -3.753 -2.841 1.00 72.69 84 GLY A C 1
ATOM 572 O O . GLY A 1 84 ? 10.442 -3.674 -3.453 1.00 72.69 84 GLY A O 1
ATOM 573 N N . THR A 1 85 ? 8.360 -4.493 -3.284 1.00 77.00 85 THR A N 1
ATOM 574 C CA . THR A 1 85 ? 8.395 -5.279 -4.528 1.00 77.00 85 THR A CA 1
ATOM 575 C C . THR A 1 85 ? 8.573 -4.375 -5.749 1.00 77.00 85 THR A C 1
ATOM 577 O O . THR A 1 85 ? 7.789 -3.449 -5.959 1.00 77.00 85 THR A O 1
ATOM 580 N N . VAL A 1 86 ? 9.573 -4.663 -6.587 1.00 80.75 86 VAL A N 1
ATOM 581 C CA . VAL A 1 86 ? 9.764 -3.995 -7.882 1.00 80.75 86 VAL A CA 1
ATOM 582 C C . VAL A 1 86 ? 9.240 -4.909 -8.986 1.00 80.75 86 VAL A C 1
ATOM 584 O O . VAL A 1 86 ? 9.709 -6.032 -9.143 1.00 80.75 86 VAL A O 1
ATOM 587 N N . THR A 1 87 ? 8.238 -4.440 -9.727 1.00 82.88 87 THR A N 1
ATOM 588 C CA . THR A 1 87 ? 7.654 -5.154 -10.871 1.00 82.88 87 THR A CA 1
ATOM 589 C C . THR A 1 87 ? 7.960 -4.379 -12.142 1.00 82.88 87 THR A C 1
ATOM 591 O O . THR A 1 87 ? 7.549 -3.226 -12.273 1.00 82.88 87 THR A O 1
ATOM 594 N N . VAL A 1 88 ? 8.672 -5.009 -13.075 1.00 82.38 88 VAL A N 1
ATOM 595 C CA . VAL A 1 88 ? 9.013 -4.425 -14.374 1.00 82.38 88 VAL A CA 1
ATOM 596 C C . VAL A 1 88 ? 8.403 -5.292 -15.470 1.00 82.38 88 VAL A C 1
ATOM 598 O O . VAL A 1 88 ? 8.749 -6.463 -15.597 1.00 82.38 88 VAL A O 1
ATOM 601 N N . GLU A 1 89 ? 7.474 -4.731 -16.242 1.00 83.12 89 GLU A N 1
ATOM 602 C CA . GLU A 1 89 ? 6.760 -5.442 -17.308 1.00 83.12 89 GLU A CA 1
ATOM 603 C C . GLU A 1 89 ? 6.781 -4.639 -18.611 1.00 83.12 89 GLU A C 1
ATOM 605 O O . GLU A 1 89 ? 6.624 -3.423 -18.597 1.00 83.12 89 GLU A O 1
ATOM 610 N N . ARG A 1 90 ? 6.908 -5.326 -19.754 1.00 80.81 90 ARG A N 1
ATOM 611 C CA . ARG A 1 90 ? 6.877 -4.711 -21.098 1.00 80.81 90 ARG A CA 1
ATOM 612 C C . ARG A 1 90 ? 7.788 -3.481 -21.210 1.00 80.81 90 ARG A C 1
ATOM 614 O O . ARG A 1 90 ? 7.329 -2.376 -21.490 1.00 80.81 90 ARG A O 1
ATOM 621 N N . THR A 1 91 ? 9.080 -3.683 -20.975 1.00 82.06 91 THR A N 1
ATOM 622 C CA . THR A 1 91 ? 10.085 -2.641 -21.189 1.00 82.06 91 THR A CA 1
ATOM 623 C C . THR A 1 91 ? 10.574 -2.608 -22.627 1.00 82.06 91 THR A C 1
ATOM 625 O O . THR A 1 91 ? 10.888 -3.652 -23.199 1.00 82.06 91 THR A O 1
ATOM 628 N N . GLY A 1 92 ? 10.654 -1.409 -23.193 1.00 82.25 92 GLY A N 1
ATOM 629 C CA . GLY A 1 92 ? 11.208 -1.148 -24.514 1.00 82.25 92 GLY A CA 1
ATOM 630 C C . GLY A 1 92 ? 12.734 -1.243 -24.566 1.00 82.25 92 GLY A C 1
ATOM 631 O O . GLY A 1 92 ? 13.418 -1.512 -23.579 1.00 82.25 92 GLY A O 1
ATOM 632 N N . SER A 1 93 ? 13.282 -1.022 -25.758 1.00 82.81 93 SER A N 1
ATOM 633 C CA . SER A 1 93 ? 14.723 -1.095 -26.008 1.00 82.81 93 SER A CA 1
ATOM 634 C C . SER A 1 93 ? 15.463 0.105 -25.411 1.00 82.81 93 SE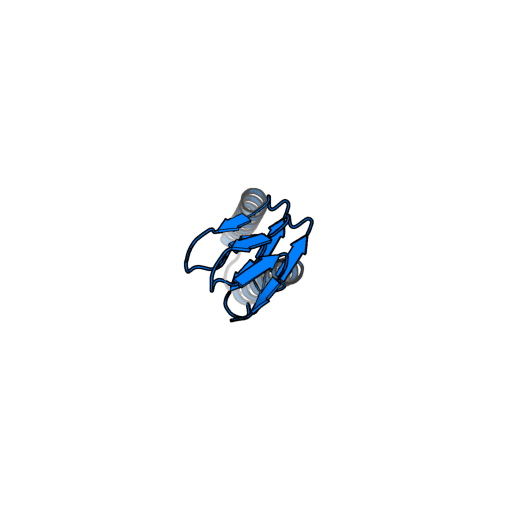R A C 1
ATOM 636 O O . SER A 1 93 ? 14.999 1.239 -25.507 1.00 82.81 93 SER A O 1
ATOM 638 N N . ALA A 1 94 ? 16.635 -0.127 -24.828 1.00 82.38 94 ALA A N 1
ATOM 639 C CA . ALA A 1 94 ? 17.544 0.937 -24.423 1.00 82.38 94 ALA A CA 1
ATOM 640 C C . ALA A 1 94 ? 18.774 0.922 -25.332 1.00 82.38 94 ALA A C 1
ATOM 642 O O . ALA A 1 94 ? 19.355 -0.136 -25.564 1.00 82.38 94 ALA A O 1
ATOM 643 N N . GLU A 1 95 ? 19.169 2.084 -25.841 1.00 83.12 95 GLU A N 1
ATOM 644 C CA . GLU A 1 95 ? 20.331 2.232 -26.714 1.00 83.12 95 GLU A CA 1
ATOM 645 C C . GLU A 1 95 ? 21.195 3.406 -26.252 1.00 83.12 95 GLU A C 1
ATOM 647 O O . GLU A 1 95 ? 20.723 4.534 -26.117 1.00 83.12 95 GLU A O 1
ATOM 652 N N . ALA A 1 96 ? 22.480 3.150 -26.035 1.00 82.50 96 ALA A N 1
ATOM 653 C CA . ALA A 1 96 ? 23.456 4.178 -25.715 1.00 82.50 96 ALA A CA 1
ATOM 654 C C . ALA A 1 96 ? 24.572 4.151 -26.757 1.00 82.50 96 ALA A C 1
ATOM 656 O O . ALA A 1 96 ? 25.233 3.132 -26.946 1.00 82.50 96 ALA A O 1
ATOM 657 N N . THR A 1 97 ? 24.764 5.269 -27.453 1.00 77.81 97 THR A N 1
ATOM 658 C CA . THR A 1 97 ? 25.908 5.505 -28.335 1.00 77.81 97 THR A CA 1
ATOM 659 C C . THR A 1 97 ? 26.856 6.489 -27.648 1.00 77.81 97 THR A C 1
ATOM 661 O O . THR A 1 97 ? 26.548 7.671 -27.526 1.00 77.81 97 THR A O 1
ATOM 664 N N . GLY A 1 98 ? 27.997 5.990 -27.157 1.00 77.38 98 GLY A N 1
ATOM 665 C CA . GLY A 1 98 ? 28.984 6.748 -26.372 1.00 77.38 98 GLY A CA 1
ATOM 666 C C . GLY A 1 98 ? 29.517 5.938 -25.182 1.00 77.38 98 GLY A C 1
ATOM 667 O O . GLY A 1 98 ? 29.423 4.717 -25.183 1.00 77.38 98 GLY A O 1
ATOM 668 N N . GLU A 1 99 ? 30.041 6.611 -24.152 1.00 79.88 99 GLU A N 1
ATOM 669 C CA . GLU A 1 99 ? 30.502 5.991 -22.886 1.00 79.88 99 GLU A CA 1
ATOM 670 C C . GLU A 1 99 ? 29.361 5.723 -21.874 1.00 79.88 99 GLU A C 1
ATOM 672 O O . GLU A 1 99 ? 29.604 5.487 -20.693 1.00 79.88 99 GLU A O 1
ATOM 677 N N . GLY A 1 100 ? 28.103 5.814 -22.309 1.00 79.38 100 GLY A N 1
ATOM 678 C CA . GLY A 1 100 ? 26.916 5.645 -21.466 1.00 79.38 100 GLY A CA 1
ATOM 679 C C . GLY A 1 100 ? 26.412 4.203 -21.374 1.00 79.38 100 GLY A C 1
ATOM 680 O O . GLY A 1 100 ? 26.664 3.401 -22.272 1.00 79.38 100 GLY A O 1
ATOM 681 N N . ASN A 1 101 ? 25.643 3.874 -20.328 1.00 82.25 101 ASN A N 1
ATOM 682 C CA . ASN A 1 101 ? 25.016 2.554 -20.209 1.00 82.25 101 ASN A CA 1
ATOM 683 C C . ASN A 1 101 ? 23.608 2.523 -20.812 1.00 82.25 101 ASN A C 1
ATOM 685 O O . ASN A 1 101 ? 22.797 3.426 -20.607 1.00 82.25 101 ASN A O 1
ATOM 689 N N . ALA A 1 102 ? 23.294 1.427 -21.499 1.00 84.06 102 ALA A N 1
ATOM 690 C CA . ALA A 1 102 ? 21.946 1.108 -21.946 1.00 84.06 102 ALA A CA 1
ATOM 691 C C . ALA A 1 102 ? 21.308 0.103 -20.979 1.00 84.06 102 ALA A C 1
ATOM 693 O O . ALA A 1 102 ? 21.792 -1.018 -20.827 1.00 84.06 102 ALA A O 1
ATOM 694 N N . ILE A 1 103 ? 20.222 0.502 -20.320 1.00 83.62 103 ILE A N 1
ATOM 695 C CA . ILE A 1 103 ? 19.514 -0.312 -19.330 1.00 83.62 103 ILE A CA 1
ATOM 696 C C . ILE A 1 103 ? 18.074 -0.496 -19.787 1.00 83.62 103 ILE A C 1
ATOM 698 O O . ILE A 1 103 ? 17.263 0.426 -19.715 1.00 83.62 103 ILE A O 1
ATOM 702 N N . SER A 1 104 ? 17.743 -1.708 -20.222 1.00 84.69 104 SER A N 1
ATOM 703 C CA . SER A 1 104 ? 16.364 -2.154 -20.417 1.00 84.69 104 SER A CA 1
ATOM 704 C C . SER A 1 104 ? 15.964 -3.079 -19.269 1.00 84.69 104 SER A C 1
ATOM 706 O O . SER A 1 104 ? 16.666 -4.056 -19.008 1.00 84.69 104 SER A O 1
ATOM 708 N N . GLY A 1 105 ? 14.848 -2.811 -18.594 1.00 83.75 105 GLY A N 1
ATOM 709 C CA . GLY A 1 105 ? 14.376 -3.652 -17.489 1.00 83.75 105 GLY A CA 1
ATOM 710 C C . GLY A 1 105 ? 14.699 -3.078 -16.108 1.00 83.75 105 GLY A C 1
ATOM 711 O O . GLY A 1 105 ? 14.114 -2.076 -15.707 1.00 83.75 105 GLY A O 1
ATOM 712 N N . TYR A 1 106 ? 15.583 -3.730 -15.351 1.00 82.31 106 TYR A N 1
ATOM 713 C CA . TYR A 1 106 ? 15.914 -3.360 -13.969 1.00 82.31 106 TYR A CA 1
ATOM 714 C C . TYR A 1 106 ? 17.428 -3.268 -13.768 1.00 82.31 106 TYR A C 1
ATOM 716 O O . TYR A 1 106 ? 18.159 -4.191 -14.122 1.00 82.31 106 TYR A O 1
ATOM 724 N N . SER A 1 107 ? 17.884 -2.180 -13.147 1.00 81.81 107 SER A N 1
ATOM 725 C CA . SER A 1 107 ? 19.260 -2.016 -12.677 1.00 81.81 107 SER A CA 1
ATOM 726 C C . SER A 1 107 ?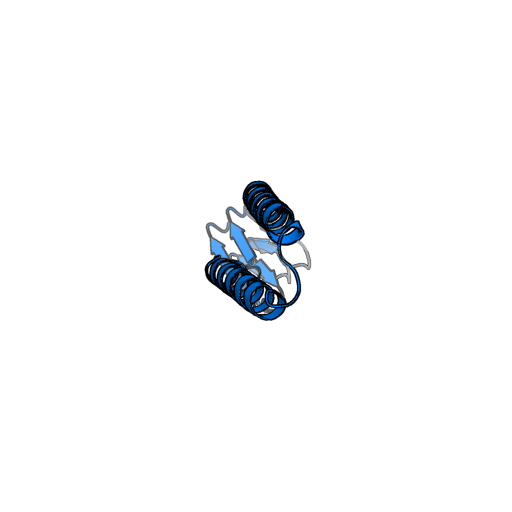 19.274 -1.406 -11.281 1.00 81.81 107 SER A C 1
ATOM 728 O O . SER A 1 107 ? 18.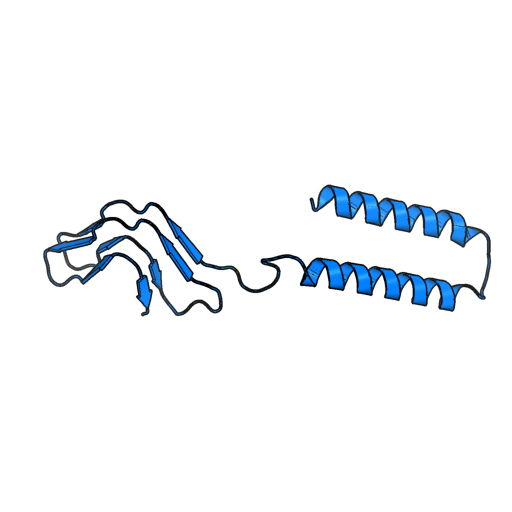669 -0.361 -11.033 1.00 81.81 107 SER A O 1
ATOM 730 N N . GLU A 1 108 ? 20.028 -2.030 -10.386 1.00 79.44 108 GLU A N 1
ATOM 731 C CA . GLU A 1 108 ? 20.324 -1.498 -9.057 1.00 79.44 108 GLU A CA 1
ATOM 732 C C . GLU A 1 108 ? 21.610 -0.656 -9.125 1.00 79.44 108 GLU A C 1
ATOM 734 O O . GLU A 1 108 ? 22.531 -1.013 -9.863 1.00 79.44 108 GLU A O 1
ATOM 739 N N . LYS A 1 109 ? 21.644 0.481 -8.419 1.00 68.06 109 LYS A N 1
ATOM 740 C CA . LYS A 1 109 ? 22.840 1.326 -8.236 1.00 68.06 109 LYS A CA 1
ATOM 741 C C . LYS A 1 109 ? 23.384 1.200 -6.820 1.00 68.06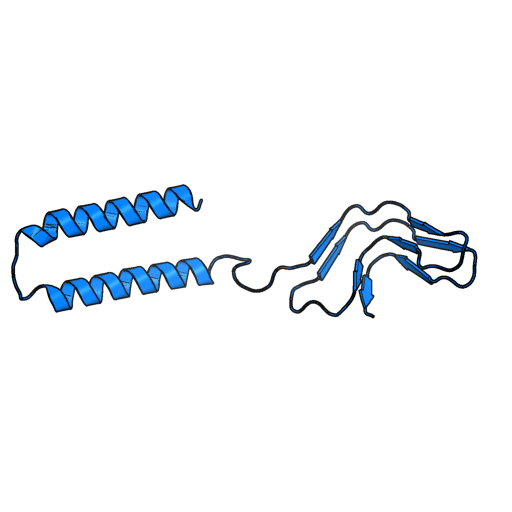 109 LYS A C 1
ATOM 743 O O . LYS A 1 109 ? 22.557 1.222 -5.877 1.00 68.06 109 LYS A O 1
#

Sequence (109 aa):
MVAIVTCAVVAILGWLFAVSQWETASRIATVASALAGVAAVGIGIWAALPGAGQGGIAVRDTSSARTTGPGDAVSGFQGKKSSGTVTVERTGSAEATGEGNAISGYSEK

Radius of gyration: 26.1 Å; chains: 1; bounding box: 60×19×64 Å

pLDDT: mean 75.66, std 9.22, range [47.56, 87.31]

Secondary structure (DSSP, 8-state):
-HHHHHHHHHHHHHHHHHHHTTS-STHHHHHHHHHHHHHHHHHHHHHHSTTSS---EEEEEE--EEESSSS-EEEEEEES--SS-EEEEEE--EEE-SSPPEEEEEEE-

Foldseek 3Di:
DVVVVVVVVVVVVVVCVVVVVPDDDPCPVVVVVVVVVVVVVVVVVCVPDPPSDFDEAEAEDFEEFEEQEAEEGEQEDEEADGPHHYHTYNTYWFYYHYPYHTHTHDDHD